Protein AF-A0A0H5RAF5-F1 (afdb_monomer_lite)

Radius of gyration: 30.7 Å; chains: 1; bounding box: 29×47×88 Å

pLDDT: mean 73.05, std 24.87, range [34.22, 97.19]

Foldseek 3Di:
DLVVLLVQLVVVCVVPVVCLQVSLLVSQCVVPVPDDSNVSSVQSVVQNVCCVVPVDGDDPPPDPPPPPPPPPPPPVPPPDDDDDDDDDDDDDDDDDDDDDDDDDDDD

Organism: NCBI:txid70186

Secondary structure (DSSP, 8-state):
-HHHHHHHHHHHHHH-GGGHHHHHHHHHHHH-TTS-HHHHHHHHHHHHHHHHHHSSPPP-----------S-S-----S-S--------------------------

Sequence (107 aa):
IRHIAVHRYLMLIKDDPLTKISSSLSIAKSFFPSENTDYRARAVREWSQFFIANHALPPMCQGRHVKIKSLVDDEDIQTSAKLGFDHKSPTQYVGAHLHFGYENRFI

Structure (mmCIF, N/CA/C/O backbone):
data_AF-A0A0H5RAF5-F1
#
_entry.id   AF-A0A0H5RAF5-F1
#
loop_
_atom_site.group_PDB
_atom_site.id
_atom_site.type_symbol
_atom_site.label_atom_id
_atom_site.label_alt_id
_atom_site.label_comp_id
_atom_site.label_asym_id
_atom_site.label_entity_id
_atom_site.label_seq_id
_atom_site.pdbx_PDB_ins_code
_atom_site.Cartn_x
_atom_site.Cartn_y
_atom_site.Cartn_z
_atom_site.occupancy
_atom_site.B_iso_or_equiv
_atom_site.auth_seq_id
_atom_site.auth_comp_id
_atom_site.auth_asym_id
_atom_site.auth_atom_id
_atom_site.pdbx_PDB_model_num
ATOM 1 N N . ILE A 1 1 ? 1.049 -12.761 -5.625 1.00 86.12 1 ILE A N 1
ATOM 2 C CA . ILE A 1 1 ? 1.814 -11.799 -4.785 1.00 86.12 1 ILE A CA 1
ATOM 3 C C . ILE A 1 1 ? 0.951 -10.617 -4.320 1.00 86.12 1 ILE A C 1
ATOM 5 O O . ILE A 1 1 ? 0.746 -10.501 -3.119 1.00 86.12 1 ILE A O 1
ATOM 9 N N . ARG A 1 2 ? 0.370 -9.793 -5.214 1.00 92.44 2 ARG A N 1
ATOM 10 C CA . ARG A 1 2 ? -0.399 -8.580 -4.830 1.00 92.44 2 ARG A CA 1
ATOM 11 C C . ARG A 1 2 ? -1.543 -8.817 -3.826 1.00 92.44 2 ARG A C 1
ATOM 13 O O . ARG A 1 2 ? -1.638 -8.081 -2.854 1.00 92.44 2 ARG A O 1
ATOM 20 N N . HIS A 1 3 ? -2.352 -9.867 -4.008 1.00 94.56 3 HIS A N 1
ATOM 21 C CA . HIS A 1 3 ? -3.443 -10.196 -3.071 1.00 94.56 3 HIS A CA 1
ATOM 22 C C . HIS A 1 3 ? -2.939 -10.477 -1.652 1.00 94.56 3 HIS A C 1
ATOM 24 O O . HIS A 1 3 ? -3.511 -9.985 -0.688 1.00 94.56 3 HIS A O 1
ATOM 30 N N . ILE A 1 4 ? -1.840 -11.225 -1.527 1.00 95.75 4 ILE A N 1
ATOM 31 C CA . ILE A 1 4 ? -1.251 -11.577 -0.229 1.00 95.75 4 ILE A CA 1
ATOM 32 C C . ILE A 1 4 ? -0.686 -10.324 0.449 1.00 95.75 4 ILE A C 1
ATOM 34 O O . ILE A 1 4 ? -0.890 -10.134 1.646 1.00 95.75 4 ILE A O 1
ATOM 38 N N . ALA A 1 5 ? -0.024 -9.450 -0.317 1.00 95.38 5 ALA A N 1
ATOM 39 C CA . ALA A 1 5 ? 0.502 -8.183 0.187 1.00 95.38 5 ALA A CA 1
ATOM 40 C C . ALA A 1 5 ? -0.618 -7.271 0.717 1.00 95.38 5 ALA A C 1
ATOM 42 O O . ALA A 1 5 ? -0.507 -6.760 1.828 1.00 95.38 5 ALA A O 1
ATOM 43 N N . VAL A 1 6 ? -1.715 -7.127 -0.036 1.00 96.00 6 VAL A N 1
ATOM 44 C CA . VAL A 1 6 ? -2.895 -6.357 0.392 1.00 96.00 6 VAL A CA 1
ATOM 45 C C . VAL A 1 6 ? -3.542 -6.983 1.623 1.00 96.00 6 VAL A C 1
ATOM 47 O O . VAL A 1 6 ? -3.769 -6.283 2.600 1.00 96.00 6 VAL A O 1
ATOM 50 N N . HIS A 1 7 ? -3.772 -8.297 1.633 1.00 96.25 7 HIS A N 1
ATOM 51 C CA . HIS A 1 7 ? -4.362 -8.978 2.786 1.00 96.25 7 HIS A CA 1
ATOM 52 C C . HIS A 1 7 ? -3.532 -8.771 4.061 1.00 96.25 7 HIS A C 1
ATOM 54 O O . HIS A 1 7 ? -4.069 -8.376 5.093 1.00 96.25 7 HIS A O 1
ATOM 60 N N . ARG A 1 8 ? -2.211 -8.987 3.997 1.00 95.31 8 ARG A N 1
ATOM 61 C CA . ARG A 1 8 ? -1.328 -8.772 5.153 1.00 95.31 8 ARG A CA 1
ATOM 62 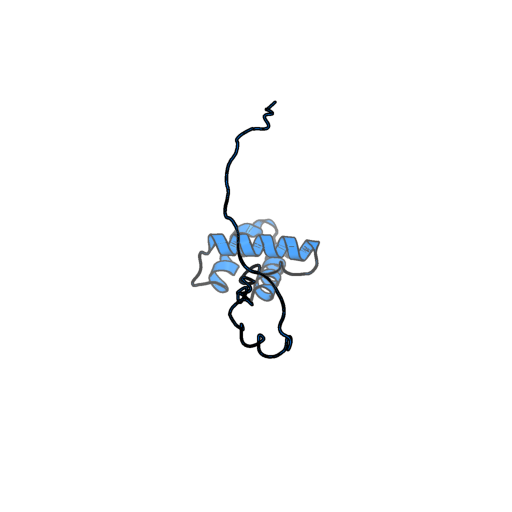C C . ARG A 1 8 ? -1.303 -7.315 5.596 1.00 95.31 8 ARG A C 1
ATOM 64 O O . ARG A 1 8 ? -1.348 -7.055 6.791 1.00 95.31 8 ARG A O 1
ATOM 71 N N . TYR A 1 9 ? -1.260 -6.379 4.653 1.00 96.62 9 TYR A N 1
ATOM 72 C CA . TYR A 1 9 ? -1.334 -4.959 4.973 1.00 96.62 9 TYR A CA 1
ATOM 73 C C . TYR A 1 9 ? -2.640 -4.606 5.696 1.00 96.62 9 TYR A C 1
ATOM 75 O O . TYR A 1 9 ? -2.595 -3.956 6.735 1.00 96.62 9 TYR A O 1
ATOM 83 N N . LEU A 1 10 ? -3.782 -5.079 5.184 1.00 95.69 10 LEU A N 1
ATOM 84 C CA . LEU A 1 10 ? -5.097 -4.850 5.781 1.00 95.69 10 LEU A CA 1
ATOM 85 C C . LEU A 1 10 ? -5.199 -5.422 7.198 1.00 95.69 10 LEU A C 1
ATOM 87 O O . LEU A 1 10 ? -5.787 -4.775 8.056 1.00 95.69 10 LEU A O 1
ATOM 91 N N . MET A 1 11 ? -4.601 -6.588 7.461 1.00 95.38 11 MET A N 1
ATOM 92 C CA . MET A 1 11 ? -4.529 -7.145 8.817 1.00 95.38 11 MET A CA 1
ATOM 93 C C . MET A 1 11 ? -3.737 -6.244 9.768 1.00 95.38 11 MET A C 1
ATOM 95 O O . MET A 1 11 ? -4.236 -5.917 10.835 1.00 95.38 11 MET A O 1
ATOM 99 N N . LEU A 1 12 ? -2.563 -5.760 9.354 1.00 94.50 12 LEU A N 1
ATOM 100 C CA . LEU A 1 12 ? -1.731 -4.897 10.201 1.00 94.50 12 LEU A CA 1
ATOM 101 C C . LEU A 1 12 ? -2.419 -3.572 10.559 1.00 94.50 12 LEU A C 1
ATOM 103 O O . LEU A 1 12 ? -2.359 -3.126 11.700 1.00 94.50 12 LEU A O 1
ATOM 107 N N . ILE A 1 13 ? -3.090 -2.938 9.593 1.00 95.31 13 ILE A N 1
ATOM 108 C CA . ILE A 1 13 ? -3.753 -1.646 9.837 1.00 95.31 13 ILE A CA 1
ATOM 109 C C . ILE A 1 13 ? -5.104 -1.779 10.541 1.00 95.31 13 ILE A C 1
ATOM 111 O O . ILE A 1 13 ? -5.647 -0.772 10.991 1.00 95.31 13 ILE A O 1
ATOM 115 N N . LYS A 1 14 ? -5.675 -2.989 10.578 1.00 93.25 14 LYS A N 1
ATOM 116 C CA . LYS A 1 14 ? -6.892 -3.280 11.338 1.00 93.25 14 LYS A CA 1
ATOM 117 C C . LYS A 1 14 ? -6.604 -3.233 12.836 1.00 93.25 14 LYS A C 1
ATOM 119 O O . LYS A 1 14 ? -7.442 -2.734 13.579 1.00 93.25 14 LYS A O 1
ATOM 124 N N . ASP A 1 15 ? -5.433 -3.719 13.241 1.00 89.44 15 ASP A N 1
ATOM 125 C CA . ASP A 1 15 ? -5.005 -3.728 14.639 1.00 89.44 15 ASP A CA 1
ATOM 126 C C . ASP A 1 15 ? -4.564 -2.328 15.095 1.00 89.44 15 ASP A C 1
ATOM 128 O O . ASP A 1 15 ? -4.974 -1.870 16.159 1.00 89.44 15 ASP A O 1
ATOM 132 N N . ASP A 1 16 ? -3.790 -1.616 14.265 1.00 91.88 16 ASP A N 1
ATOM 133 C CA . ASP A 1 16 ? -3.404 -0.223 14.523 1.00 91.88 16 ASP A CA 1
ATOM 134 C C . ASP A 1 16 ? -3.400 0.628 13.232 1.00 91.88 16 ASP A C 1
ATOM 136 O O . ASP A 1 16 ? -2.459 0.557 12.424 1.00 91.88 16 ASP A O 1
ATOM 140 N N . PRO A 1 17 ? -4.410 1.500 13.037 1.00 88.19 17 PRO A N 1
ATOM 141 C CA . PRO A 1 17 ? -4.506 2.378 11.873 1.00 88.19 17 PRO A CA 1
ATOM 142 C C . PRO A 1 17 ? -3.374 3.404 11.732 1.00 88.19 17 PRO A C 1
ATOM 144 O O . PRO A 1 17 ? -3.175 3.921 10.627 1.00 88.19 17 PRO A O 1
ATOM 147 N N . LEU A 1 18 ? -2.636 3.726 12.800 1.00 88.94 18 LEU A N 1
ATOM 148 C CA . LEU A 1 18 ? -1.515 4.672 12.750 1.00 88.94 18 LEU A CA 1
ATOM 149 C C . LEU A 1 18 ? -0.282 4.055 12.074 1.00 88.94 18 LEU A C 1
ATOM 151 O O . LEU A 1 18 ? 0.561 4.769 11.529 1.00 88.94 18 LEU A O 1
ATOM 155 N N . THR A 1 19 ? -0.217 2.725 11.992 1.00 92.06 19 THR A N 1
ATOM 156 C CA . THR A 1 19 ? 0.907 1.999 11.381 1.00 92.06 19 THR A CA 1
ATOM 157 C C . THR A 1 19 ? 0.848 1.930 9.857 1.00 92.06 19 THR A C 1
ATOM 159 O O . THR A 1 19 ? 1.705 1.309 9.235 1.00 92.06 19 THR A O 1
ATOM 162 N N . LYS A 1 20 ? -0.124 2.577 9.197 1.00 93.12 20 LYS A N 1
ATOM 163 C CA . LYS A 1 20 ? -0.302 2.513 7.731 1.00 93.12 20 LYS A CA 1
ATOM 164 C C . LYS A 1 20 ? 0.995 2.724 6.948 1.00 93.12 20 LYS A C 1
ATOM 166 O O . LYS A 1 20 ? 1.225 2.024 5.962 1.00 93.12 20 LYS A O 1
ATOM 171 N N . ILE A 1 21 ? 1.832 3.678 7.356 1.00 95.31 21 ILE A N 1
ATOM 172 C CA . ILE A 1 21 ? 3.083 3.989 6.653 1.00 95.31 21 ILE A CA 1
ATOM 173 C C . ILE A 1 21 ? 4.130 2.896 6.891 1.00 95.31 21 ILE A C 1
ATOM 175 O O . ILE A 1 21 ? 4.592 2.286 5.923 1.00 95.31 21 ILE A O 1
ATOM 179 N N . SER A 1 22 ? 4.456 2.597 8.149 1.00 96.31 22 SER A N 1
ATOM 180 C CA . SER A 1 22 ? 5.460 1.591 8.518 1.00 96.31 22 SER A CA 1
ATOM 181 C C . SER A 1 22 ? 5.082 0.187 8.034 1.00 96.31 22 SER A C 1
ATOM 183 O O . SER A 1 22 ? 5.916 -0.502 7.446 1.00 96.31 22 SER A O 1
ATOM 185 N N . SER A 1 23 ? 3.813 -0.199 8.167 1.00 96.06 23 SER A N 1
ATOM 186 C CA . SER A 1 23 ? 3.269 -1.468 7.674 1.00 96.06 23 SER A CA 1
ATOM 187 C C . SER A 1 23 ? 3.386 -1.578 6.154 1.00 96.06 23 SER A C 1
ATOM 189 O O . SER A 1 23 ? 3.847 -2.599 5.647 1.00 96.06 23 SER A O 1
ATOM 191 N N . SER A 1 24 ? 3.061 -0.517 5.401 1.00 96.06 24 SER A N 1
ATOM 192 C CA . SER A 1 24 ? 3.214 -0.533 3.936 1.00 96.06 24 SER A CA 1
ATOM 193 C C . SER A 1 24 ? 4.674 -0.675 3.490 1.00 96.06 24 SER A C 1
ATOM 195 O O . SER A 1 24 ? 4.953 -1.425 2.555 1.00 96.06 24 SER A O 1
ATOM 197 N N . LEU A 1 25 ? 5.611 -0.020 4.186 1.00 97.19 25 LEU A N 1
ATOM 198 C CA . LEU A 1 25 ? 7.049 -0.127 3.921 1.00 97.19 25 LEU A CA 1
ATOM 199 C C . LEU A 1 25 ? 7.587 -1.524 4.244 1.00 97.19 25 LEU A C 1
ATOM 201 O O . LEU A 1 25 ? 8.335 -2.092 3.452 1.00 97.19 25 LEU A O 1
ATOM 205 N N . SER A 1 26 ? 7.185 -2.096 5.380 1.00 96.75 26 SER A N 1
ATOM 206 C CA . SER A 1 26 ? 7.582 -3.447 5.788 1.00 96.75 26 SER A CA 1
ATOM 207 C C . SER A 1 26 ? 7.120 -4.501 4.774 1.00 96.75 26 SER A C 1
ATOM 209 O O . SER A 1 26 ? 7.917 -5.308 4.290 1.00 96.75 26 SER A O 1
ATOM 211 N N . ILE A 1 27 ? 5.850 -4.428 4.357 1.00 96.56 27 ILE A N 1
ATOM 212 C CA . ILE A 1 27 ? 5.297 -5.304 3.318 1.00 96.56 27 ILE A CA 1
ATOM 213 C C . ILE A 1 27 ? 6.029 -5.106 1.986 1.00 96.56 27 ILE A C 1
ATOM 215 O O . ILE A 1 27 ? 6.363 -6.091 1.330 1.00 96.56 27 ILE A O 1
ATOM 219 N N . ALA A 1 28 ? 6.326 -3.865 1.594 1.00 96.88 28 ALA A N 1
ATOM 220 C CA . ALA A 1 28 ? 7.047 -3.590 0.356 1.00 96.88 28 ALA A CA 1
ATOM 221 C C . ALA A 1 28 ? 8.444 -4.232 0.339 1.00 96.88 28 ALA A C 1
ATOM 223 O O . ALA A 1 28 ? 8.769 -4.932 -0.617 1.00 96.88 28 ALA A O 1
ATOM 224 N N . LYS A 1 29 ? 9.223 -4.083 1.418 1.00 96.75 29 LYS A N 1
ATOM 225 C CA . LYS A 1 29 ? 10.551 -4.709 1.548 1.00 96.75 29 LYS A CA 1
ATOM 226 C C . LYS A 1 29 ? 10.485 -6.234 1.509 1.00 96.75 29 LYS A C 1
ATOM 228 O O . LYS A 1 29 ? 11.336 -6.869 0.897 1.00 96.75 29 LYS A O 1
ATOM 233 N N . SER A 1 30 ? 9.478 -6.822 2.155 1.00 96.31 30 SER A N 1
ATOM 234 C CA . SER A 1 30 ? 9.343 -8.279 2.254 1.00 96.31 30 SER A CA 1
ATOM 235 C C . SER A 1 30 ? 8.875 -8.932 0.951 1.00 96.31 30 SER A C 1
ATOM 237 O O . SER A 1 30 ? 9.360 -10.006 0.606 1.00 96.31 30 SER A O 1
ATOM 239 N N . PHE A 1 31 ? 7.932 -8.316 0.234 1.00 94.81 31 PHE A N 1
ATOM 240 C CA . PHE A 1 31 ? 7.316 -8.914 -0.957 1.00 94.81 31 PHE A CA 1
ATOM 241 C C . PHE A 1 31 ? 7.952 -8.463 -2.275 1.00 94.81 31 PHE A C 1
ATOM 243 O O . PHE A 1 31 ? 7.785 -9.150 -3.282 1.00 94.81 31 PHE A O 1
ATOM 250 N N . PHE A 1 32 ? 8.660 -7.330 -2.282 1.00 94.75 32 PHE A N 1
ATOM 251 C CA . PHE A 1 32 ? 9.278 -6.743 -3.473 1.00 94.75 32 PHE A CA 1
ATOM 252 C C . PHE A 1 32 ? 10.730 -6.305 -3.190 1.00 94.75 32 PHE A C 1
ATOM 254 O O . PHE A 1 32 ? 11.054 -5.124 -3.322 1.00 94.75 32 PHE A O 1
ATOM 261 N N . PRO A 1 33 ? 11.623 -7.233 -2.792 1.00 93.75 33 PRO A N 1
ATOM 262 C CA . PRO A 1 33 ? 12.967 -6.895 -2.309 1.00 93.75 33 PRO A CA 1
ATOM 263 C C . PRO A 1 33 ? 13.875 -6.270 -3.377 1.00 93.75 33 PRO A C 1
ATOM 265 O O . PRO A 1 33 ? 14.786 -5.520 -3.046 1.00 93.75 33 PRO A O 1
ATOM 268 N N . SER A 1 34 ? 13.635 -6.569 -4.655 1.00 95.31 34 SER A N 1
ATOM 269 C CA . SER A 1 34 ? 14.411 -6.053 -5.790 1.00 95.31 34 SER A CA 1
ATOM 270 C C . SER A 1 34 ? 13.854 -4.752 -6.373 1.00 95.31 34 SER A C 1
ATOM 272 O O . SER A 1 34 ? 14.341 -4.279 -7.396 1.00 95.31 34 SER A O 1
ATOM 274 N N . GLU A 1 35 ? 12.795 -4.196 -5.785 1.00 93.38 35 GLU A N 1
ATOM 275 C CA . GLU A 1 35 ? 12.088 -3.040 -6.325 1.00 93.38 35 GLU A CA 1
ATOM 276 C C . GLU A 1 35 ? 12.192 -1.825 -5.405 1.00 93.38 35 GLU A C 1
ATOM 278 O O . GLU A 1 35 ? 12.502 -1.931 -4.217 1.00 93.38 35 GLU A O 1
ATOM 283 N N . ASN A 1 36 ? 11.887 -0.642 -5.945 1.00 95.88 36 ASN A N 1
ATOM 284 C CA . ASN A 1 36 ? 11.843 0.566 -5.135 1.00 95.88 36 ASN A CA 1
ATOM 285 C C . ASN A 1 36 ? 10.769 0.422 -4.039 1.00 95.88 36 ASN A C 1
ATOM 287 O O . ASN A 1 36 ? 9.569 0.324 -4.316 1.00 95.88 36 ASN A O 1
ATOM 291 N N . THR A 1 37 ? 11.227 0.402 -2.786 1.00 96.06 37 THR A N 1
ATOM 292 C CA . THR A 1 37 ? 10.384 0.150 -1.613 1.00 96.06 37 THR A CA 1
ATOM 293 C C . THR A 1 37 ? 9.311 1.219 -1.444 1.00 96.06 37 THR A C 1
ATOM 295 O O . THR A 1 37 ? 8.163 0.877 -1.173 1.00 96.06 37 THR A O 1
ATOM 298 N N . ASP A 1 38 ? 9.643 2.495 -1.634 1.00 95.62 38 ASP A N 1
ATOM 299 C CA . ASP A 1 38 ? 8.694 3.596 -1.438 1.00 95.62 38 ASP A CA 1
ATOM 300 C C . ASP A 1 38 ? 7.587 3.568 -2.491 1.00 95.62 38 ASP A C 1
ATOM 302 O O . ASP A 1 38 ? 6.402 3.720 -2.172 1.00 95.62 38 ASP A O 1
ATOM 306 N N . TYR A 1 39 ? 7.964 3.295 -3.743 1.00 95.44 39 TYR A N 1
ATOM 307 C CA . TYR A 1 39 ? 7.019 3.082 -4.834 1.00 95.44 39 TYR A CA 1
ATOM 308 C C . TYR A 1 39 ? 6.079 1.911 -4.528 1.00 95.44 39 TYR A C 1
ATOM 310 O O . TYR A 1 39 ? 4.858 2.050 -4.616 1.00 95.44 39 TYR A O 1
ATOM 318 N N . ARG A 1 40 ? 6.622 0.763 -4.104 1.00 95.88 40 ARG A N 1
ATOM 319 C CA . ARG A 1 40 ? 5.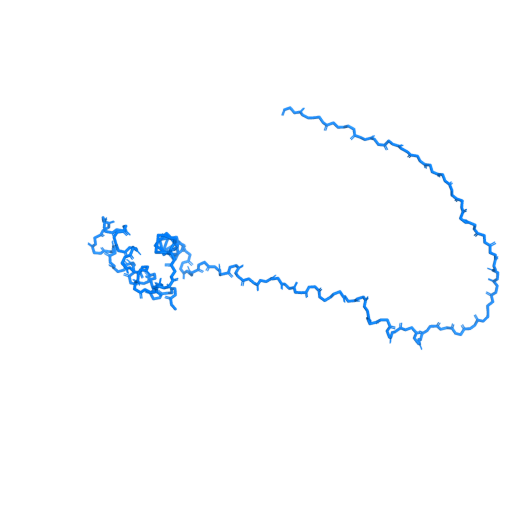809 -0.417 -3.783 1.00 95.88 40 ARG A CA 1
ATOM 320 C C . ARG A 1 40 ? 4.951 -0.234 -2.541 1.00 95.88 40 ARG A C 1
ATOM 322 O O . ARG A 1 40 ? 3.812 -0.691 -2.540 1.00 95.88 40 ARG A O 1
ATOM 329 N N . ALA A 1 41 ? 5.428 0.478 -1.528 1.00 96.88 41 ALA A N 1
ATOM 330 C CA . ALA A 1 41 ? 4.638 0.813 -0.350 1.00 96.88 41 ALA A CA 1
ATOM 331 C C . ALA A 1 41 ? 3.437 1.687 -0.728 1.00 96.88 41 ALA A C 1
ATOM 333 O O . ALA A 1 41 ? 2.318 1.423 -0.287 1.00 96.88 41 ALA A O 1
ATOM 334 N N . ARG A 1 42 ? 3.639 2.686 -1.599 1.00 96.44 42 ARG A N 1
ATOM 335 C CA . ARG A 1 42 ? 2.543 3.489 -2.154 1.00 96.44 42 ARG A CA 1
ATOM 336 C C . ARG A 1 42 ? 1.557 2.620 -2.936 1.00 96.44 42 ARG A C 1
ATOM 338 O O . ARG A 1 42 ? 0.367 2.671 -2.637 1.00 96.44 42 ARG A O 1
ATOM 345 N N . ALA A 1 43 ? 2.052 1.769 -3.833 1.00 95.44 43 ALA A N 1
ATOM 346 C CA . ALA A 1 43 ? 1.216 0.863 -4.614 1.00 95.44 43 ALA A CA 1
ATOM 347 C C . ALA A 1 43 ? 0.389 -0.082 -3.724 1.00 95.44 43 ALA A C 1
ATOM 349 O O . ALA A 1 43 ? -0.793 -0.278 -3.975 1.00 95.44 43 ALA A O 1
ATOM 350 N N . VAL A 1 44 ? 0.960 -0.625 -2.642 1.00 96.31 44 VAL A N 1
ATOM 351 C CA . VAL A 1 44 ? 0.223 -1.4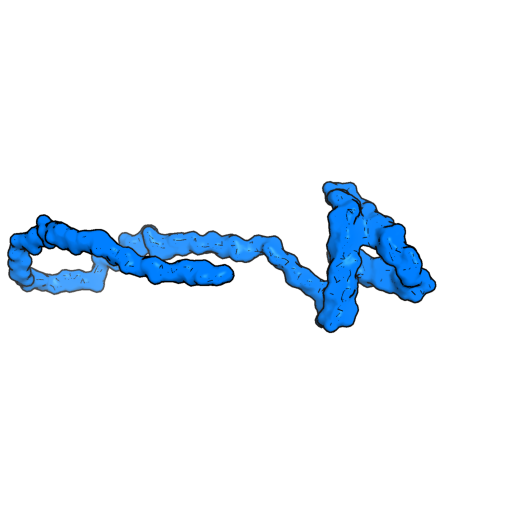62 -1.678 1.00 96.31 44 VAL A CA 1
ATOM 352 C C . VAL A 1 44 ? -0.930 -0.689 -1.038 1.00 96.31 44 VAL A C 1
ATOM 354 O O . VAL A 1 44 ? -2.027 -1.236 -0.920 1.00 96.31 44 VAL A O 1
ATOM 357 N N . ARG A 1 45 ? -0.723 0.579 -0.659 1.00 96.38 45 ARG A N 1
ATOM 358 C CA . ARG A 1 45 ? -1.792 1.424 -0.100 1.00 96.38 45 ARG A CA 1
ATOM 359 C C . ARG A 1 45 ? -2.899 1.680 -1.122 1.00 96.38 45 ARG A C 1
ATOM 361 O O . ARG A 1 45 ? -4.065 1.487 -0.797 1.00 96.38 45 ARG A O 1
ATOM 368 N N . GLU A 1 46 ? -2.535 2.029 -2.353 1.00 95.50 46 GLU A N 1
ATOM 369 C CA . GLU A 1 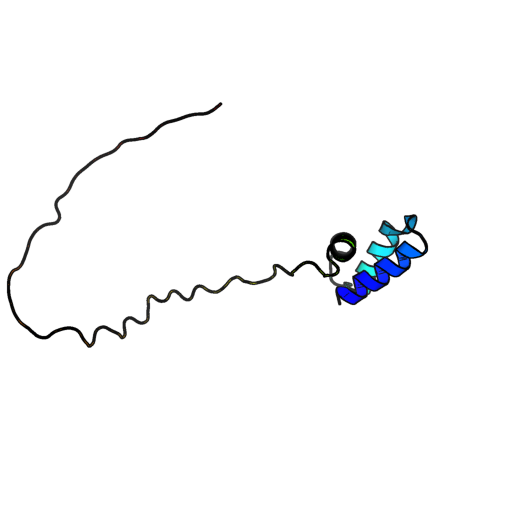46 ? -3.481 2.243 -3.458 1.00 95.50 46 GLU A CA 1
ATOM 370 C C . GLU A 1 46 ? -4.284 0.975 -3.773 1.00 95.50 46 GLU A C 1
ATOM 372 O O . GLU A 1 46 ? -5.509 1.013 -3.864 1.00 95.50 46 GLU A O 1
ATOM 377 N N . TRP A 1 47 ? -3.615 -0.176 -3.869 1.00 96.06 47 TRP A N 1
ATOM 378 C CA . TRP A 1 47 ? -4.272 -1.464 -4.090 1.00 96.06 47 TRP A CA 1
ATOM 379 C C . TRP A 1 47 ? -5.232 -1.813 -2.960 1.00 96.06 47 TRP A C 1
ATOM 381 O O . TRP A 1 47 ? -6.308 -2.338 -3.222 1.00 96.06 47 TRP A O 1
ATOM 391 N N . SER A 1 48 ? -4.855 -1.518 -1.718 1.00 95.62 48 SER A N 1
ATOM 392 C CA . SER A 1 48 ? -5.686 -1.795 -0.547 1.00 95.62 48 SER A CA 1
ATOM 393 C C . SER A 1 48 ? -6.918 -0.898 -0.511 1.00 95.62 48 SER A C 1
ATOM 395 O O . SER A 1 48 ? -8.016 -1.386 -0.267 1.00 95.62 48 SER A O 1
ATOM 397 N N . GLN A 1 49 ? -6.764 0.390 -0.825 1.00 95.62 49 GLN A N 1
ATOM 398 C CA . GLN A 1 49 ? -7.887 1.317 -0.952 1.00 95.62 49 GLN A CA 1
ATOM 399 C C . GLN A 1 49 ? -8.839 0.889 -2.076 1.00 95.62 49 GLN A C 1
ATOM 401 O O . GLN A 1 49 ? -10.052 0.845 -1.876 1.00 95.62 49 GLN A O 1
ATOM 406 N N . PHE A 1 50 ? -8.295 0.511 -3.234 1.00 96.19 50 PHE A N 1
ATOM 407 C CA . PHE A 1 50 ? -9.087 0.007 -4.352 1.00 96.19 50 PHE A CA 1
ATOM 408 C C . PHE A 1 50 ? -9.814 -1.297 -3.991 1.00 96.19 50 PHE A C 1
ATOM 410 O O . PHE A 1 50 ? -10.984 -1.455 -4.335 1.00 96.19 50 PHE A O 1
ATOM 417 N N . PHE A 1 51 ? -9.154 -2.198 -3.258 1.00 96.19 51 PHE A N 1
ATOM 418 C CA . PHE A 1 51 ? -9.737 -3.456 -2.792 1.00 96.19 51 PHE A CA 1
ATOM 419 C C . PHE A 1 51 ? -10.877 -3.243 -1.799 1.00 96.19 51 PHE A C 1
ATOM 421 O O . PHE A 1 51 ? -11.895 -3.917 -1.904 1.00 96.19 51 PHE A O 1
ATOM 428 N N . ILE A 1 52 ? -10.747 -2.289 -0.874 1.00 94.75 52 ILE A N 1
ATOM 429 C CA . ILE A 1 52 ? -11.831 -1.932 0.053 1.00 94.75 52 ILE A CA 1
ATOM 430 C C . ILE A 1 52 ? -13.048 -1.399 -0.716 1.00 94.75 52 ILE A C 1
ATOM 432 O O . ILE A 1 52 ? -14.172 -1.742 -0.374 1.00 94.75 52 ILE A O 1
ATOM 436 N N . ALA A 1 53 ? -12.832 -0.587 -1.753 1.00 96.44 53 ALA A N 1
ATOM 437 C CA . ALA A 1 53 ? -13.921 0.031 -2.507 1.00 96.44 53 ALA A CA 1
ATOM 438 C C . ALA A 1 53 ? -14.599 -0.914 -3.519 1.00 96.44 53 ALA A C 1
ATOM 440 O O . ALA A 1 53 ? -15.800 -0.810 -3.735 1.00 96.44 53 ALA A O 1
ATOM 441 N N . ASN A 1 54 ? -13.841 -1.814 -4.154 1.00 95.69 54 ASN A N 1
ATOM 442 C CA . ASN A 1 54 ? -14.312 -2.596 -5.307 1.00 95.69 54 ASN A CA 1
ATOM 443 C C . ASN A 1 54 ? -14.301 -4.113 -5.070 1.00 95.69 54 ASN A C 1
ATOM 445 O O . ASN A 1 54 ? -14.649 -4.870 -5.972 1.00 95.69 54 ASN A O 1
ATOM 449 N N . HIS A 1 55 ? -13.830 -4.576 -3.906 1.00 93.50 55 HIS A N 1
ATOM 450 C CA . HIS A 1 55 ? -13.613 -5.995 -3.585 1.00 93.50 55 HIS A CA 1
ATOM 451 C C . HIS A 1 55 ? -12.733 -6.756 -4.599 1.00 93.50 55 HIS A C 1
ATOM 453 O O . HIS A 1 55 ? -12.746 -7.984 -4.671 1.00 93.50 55 HIS A O 1
ATOM 459 N N . ALA A 1 56 ? -11.924 -6.026 -5.367 1.00 93.19 56 ALA A N 1
ATOM 460 C CA . ALA A 1 56 ? -11.037 -6.541 -6.403 1.00 93.19 56 ALA A CA 1
ATOM 461 C C . ALA A 1 56 ? -9.697 -5.796 -6.369 1.00 93.19 56 ALA A C 1
ATOM 463 O O . ALA A 1 56 ? -9.600 -4.719 -5.793 1.00 93.19 56 ALA A O 1
ATOM 464 N N . LEU A 1 57 ? -8.641 -6.350 -6.971 1.00 91.38 57 LEU A N 1
ATOM 465 C CA . LEU A 1 57 ? -7.394 -5.602 -7.177 1.00 91.38 57 LEU A CA 1
ATOM 466 C C . LEU A 1 57 ? -7.462 -4.777 -8.462 1.00 91.38 57 LEU A C 1
ATOM 468 O O . LEU A 1 57 ? -8.092 -5.220 -9.423 1.00 91.38 57 LEU A O 1
ATOM 472 N N . PRO A 1 58 ? -6.753 -3.636 -8.532 1.00 89.25 58 PRO A N 1
ATOM 473 C CA . PRO A 1 58 ? -6.731 -2.850 -9.750 1.00 89.25 58 PRO A CA 1
ATOM 474 C C . PRO A 1 58 ? -6.103 -3.659 -10.897 1.00 89.25 58 PRO A C 1
ATOM 476 O O . PRO A 1 58 ? -5.114 -4.394 -10.681 1.00 89.25 58 PRO A O 1
ATOM 479 N N . PRO A 1 59 ? -6.665 -3.548 -12.114 1.00 86.75 59 PRO A N 1
ATOM 480 C CA . PRO A 1 59 ? -6.143 -4.236 -13.283 1.00 86.75 59 PRO A CA 1
ATOM 481 C C . PRO A 1 59 ? -4.690 -3.816 -13.524 1.00 86.75 59 PRO A C 1
ATOM 483 O O . PRO A 1 59 ? -4.325 -2.651 -13.373 1.00 86.75 59 PRO A O 1
ATOM 486 N N . MET A 1 60 ? -3.829 -4.777 -13.868 1.00 81.81 60 MET A N 1
ATOM 487 C CA . MET A 1 60 ? -2.482 -4.437 -14.324 1.00 81.81 60 MET A CA 1
ATOM 488 C C . MET A 1 60 ? -2.593 -3.938 -15.757 1.00 81.81 60 MET A C 1
ATOM 490 O O . MET A 1 60 ? -2.852 -4.724 -16.660 1.00 81.81 60 MET A O 1
ATOM 494 N N . CYS A 1 61 ? -2.349 -2.649 -15.977 1.00 66.19 61 CYS A N 1
ATOM 495 C CA . CYS A 1 61 ? -2.258 -2.074 -17.321 1.00 66.19 61 CYS A CA 1
ATOM 496 C C . CYS A 1 61 ? -0.923 -2.406 -18.020 1.00 66.19 61 CYS A C 1
ATOM 498 O O . CYS A 1 61 ? -0.509 -1.701 -18.938 1.00 66.19 61 CYS A O 1
ATOM 500 N N . GLN A 1 62 ? -0.217 -3.456 -17.590 1.00 60.56 62 GLN A N 1
ATOM 501 C CA . GLN A 1 62 ? 1.003 -3.896 -18.256 1.00 60.56 62 GLN A CA 1
ATOM 502 C C . GLN A 1 62 ? 0.639 -4.740 -19.481 1.00 60.56 62 GLN A C 1
ATOM 504 O O . GLN A 1 62 ? 0.184 -5.871 -19.354 1.00 60.56 62 GLN A O 1
ATOM 509 N N . GLY A 1 63 ? 0.863 -4.170 -20.668 1.00 55.22 63 GLY A N 1
ATOM 510 C CA . GLY A 1 63 ? 0.993 -4.925 -21.911 1.00 55.22 63 GLY A CA 1
ATOM 511 C C . GLY A 1 63 ? -0.311 -5.396 -22.553 1.00 55.22 63 GLY A C 1
ATOM 512 O O . GLY A 1 63 ? -0.488 -6.586 -22.782 1.00 55.22 63 GLY A O 1
ATOM 513 N N . ARG A 1 64 ? -1.166 -4.464 -22.988 1.00 53.69 64 ARG A N 1
ATOM 514 C CA . ARG A 1 64 ? -1.959 -4.691 -24.208 1.00 53.69 64 ARG A CA 1
ATOM 515 C C . ARG A 1 64 ? -1.499 -3.762 -25.324 1.00 53.69 64 ARG A C 1
ATOM 517 O O . ARG A 1 64 ? -2.302 -3.133 -25.998 1.00 53.69 64 ARG A O 1
ATOM 524 N N . HIS A 1 65 ? -0.186 -3.694 -25.532 1.00 56.06 65 HIS A N 1
ATOM 525 C CA . HIS A 1 65 ? 0.322 -3.300 -26.839 1.00 56.06 65 HIS A CA 1
ATOM 526 C C . HIS A 1 65 ? 0.036 -4.487 -27.763 1.00 56.06 65 HIS A C 1
ATOM 528 O O . HIS A 1 65 ? 0.860 -5.383 -27.938 1.00 56.06 65 HIS A O 1
ATOM 534 N N . VAL A 1 66 ? -1.202 -4.569 -28.259 1.00 58.97 66 VAL A N 1
ATOM 535 C CA . VAL A 1 66 ? -1.507 -5.439 -29.390 1.00 58.97 66 VAL A CA 1
ATOM 536 C C . VAL A 1 66 ? -0.545 -4.973 -30.473 1.00 58.97 66 VAL A C 1
ATOM 538 O O . VAL A 1 66 ? -0.617 -3.819 -30.892 1.00 58.97 66 VAL A O 1
ATOM 541 N N . LYS A 1 67 ? 0.397 -5.826 -30.893 1.00 59.06 67 LYS A N 1
ATOM 542 C CA . LYS A 1 67 ? 1.006 -5.646 -32.209 1.00 59.06 67 LYS A CA 1
ATOM 543 C C . LYS A 1 67 ? -0.180 -5.628 -33.157 1.00 59.06 67 LYS A C 1
ATOM 545 O O . LYS A 1 67 ? -0.764 -6.681 -33.409 1.00 59.06 67 LYS A O 1
ATOM 550 N N . ILE A 1 68 ? -0.572 -4.446 -33.619 1.00 55.94 68 ILE A N 1
ATOM 551 C CA . ILE A 1 68 ? -1.351 -4.325 -34.836 1.00 55.94 68 ILE A CA 1
ATOM 552 C C . ILE A 1 68 ? -0.413 -4.945 -35.868 1.00 55.94 68 ILE A C 1
ATOM 554 O O . ILE A 1 68 ? 0.542 -4.310 -36.308 1.00 55.94 68 ILE A O 1
ATOM 558 N N . LYS A 1 69 ? -0.558 -6.249 -36.125 1.00 57.12 69 LYS A N 1
ATOM 559 C CA . LYS A 1 69 ? 0.004 -6.830 -37.333 1.00 57.12 69 LYS A CA 1
ATOM 560 C C . LYS A 1 69 ? -0.692 -6.038 -38.427 1.00 57.12 69 LYS A C 1
ATOM 562 O O . LYS A 1 69 ? -1.911 -6.138 -38.545 1.00 57.12 69 LYS A O 1
ATOM 567 N N . SER A 1 70 ? 0.051 -5.156 -39.091 1.00 54.47 70 SER A N 1
ATOM 568 C CA . SER A 1 70 ? -0.418 -4.527 -40.316 1.00 54.47 70 SER A CA 1
ATOM 569 C C . SER A 1 70 ? -0.907 -5.664 -41.203 1.00 54.47 70 SER A C 1
ATOM 571 O O . SER A 1 70 ? -0.133 -6.547 -41.556 1.00 54.47 70 SER A O 1
ATOM 573 N N . LEU A 1 71 ? -2.211 -5.706 -41.450 1.00 55.56 71 LEU A N 1
ATOM 574 C CA . LEU A 1 71 ? -2.895 -6.728 -42.244 1.00 55.56 71 LEU A CA 1
ATOM 575 C C . LEU A 1 71 ? -2.770 -6.375 -43.740 1.00 55.56 71 LEU A C 1
ATOM 577 O O . LEU A 1 71 ? -3.715 -6.532 -44.502 1.00 55.56 71 LEU A O 1
ATOM 581 N N . VAL A 1 72 ? -1.630 -5.789 -44.122 1.00 54.75 72 VAL A N 1
ATOM 582 C CA . VAL A 1 72 ? -1.371 -5.152 -45.423 1.00 54.75 72 VAL A CA 1
ATOM 583 C C . VAL A 1 72 ? -0.031 -5.641 -45.978 1.00 54.75 72 VAL A C 1
ATOM 585 O O . VAL A 1 72 ? 0.787 -4.849 -46.412 1.00 54.75 72 VAL A O 1
ATOM 588 N N . ASP A 1 73 ? 0.226 -6.943 -45.885 1.00 53.38 73 ASP A N 1
ATOM 589 C CA . ASP A 1 73 ? 1.285 -7.602 -46.670 1.00 53.38 73 ASP A CA 1
ATOM 590 C C . ASP A 1 73 ? 0.895 -9.029 -47.103 1.00 53.38 73 ASP A C 1
ATOM 592 O O . ASP A 1 73 ? 1.694 -9.727 -47.715 1.00 53.38 73 ASP A O 1
ATOM 596 N N . ASP A 1 74 ? -0.353 -9.453 -46.867 1.00 45.88 74 ASP A N 1
ATOM 597 C CA . ASP A 1 74 ? -0.909 -10.662 -47.489 1.00 45.88 74 ASP A CA 1
ATOM 598 C C . ASP A 1 74 ? -1.619 -10.276 -48.805 1.00 45.88 74 ASP A C 1
ATOM 600 O O . ASP A 1 74 ? -2.776 -10.634 -49.038 1.00 45.88 74 ASP A O 1
ATOM 604 N N . GLU A 1 75 ? -0.945 -9.525 -49.688 1.00 50.31 75 GLU A N 1
ATOM 605 C CA . GLU A 1 75 ? -1.341 -9.401 -51.105 1.00 50.31 75 GLU A CA 1
ATOM 606 C C . GLU A 1 75 ? -1.048 -10.714 -51.862 1.00 50.31 75 GLU A C 1
ATOM 608 O O . GLU A 1 75 ? -0.403 -10.741 -52.902 1.00 50.31 75 GLU A O 1
ATOM 613 N N . ASP A 1 76 ? -1.575 -11.820 -51.336 1.00 53.81 76 ASP A N 1
ATOM 614 C CA . ASP A 1 76 ? -1.688 -13.122 -52.001 1.00 53.81 76 ASP A CA 1
ATOM 615 C C . ASP A 1 76 ? -3.172 -13.434 -52.301 1.00 53.81 76 ASP A C 1
ATOM 617 O O . ASP A 1 76 ? -3.621 -14.579 -52.356 1.00 53.81 76 ASP A O 1
ATOM 621 N N . ILE A 1 77 ? -3.971 -12.377 -52.507 1.00 53.22 77 ILE A N 1
ATOM 622 C CA . ILE A 1 77 ? -5.352 -12.445 -53.005 1.00 53.22 77 ILE A CA 1
ATOM 623 C C . ILE A 1 77 ? -5.539 -11.428 -54.143 1.00 53.22 77 ILE A C 1
ATOM 625 O O . ILE A 1 77 ? -6.367 -10.527 -54.074 1.00 53.22 77 ILE A O 1
ATOM 629 N N . GLN A 1 78 ? -4.783 -11.575 -55.233 1.00 48.84 78 GLN A N 1
ATOM 630 C CA . GLN A 1 78 ? -5.131 -10.962 -56.528 1.00 48.84 78 GLN A CA 1
ATOM 631 C C . GLN A 1 78 ? -5.213 -11.995 -57.666 1.00 48.84 78 GLN A C 1
ATOM 633 O O . GLN A 1 78 ? -5.002 -11.677 -58.831 1.00 48.84 78 GLN A O 1
ATOM 638 N N . THR A 1 79 ? -5.587 -13.242 -57.361 1.00 46.34 79 THR A N 1
ATOM 639 C CA . THR A 1 79 ? -5.706 -14.310 -58.380 1.00 46.34 79 THR A CA 1
ATOM 640 C C . THR A 1 79 ? -7.157 -14.661 -58.729 1.00 46.34 79 THR A C 1
ATOM 642 O O . THR A 1 79 ? -7.434 -15.720 -59.282 1.00 46.34 79 THR A O 1
ATOM 645 N N . SER A 1 80 ? -8.132 -13.797 -58.431 1.00 47.12 80 SER A N 1
ATOM 646 C CA . SER A 1 80 ? -9.523 -14.061 -58.837 1.00 47.12 80 SER A CA 1
ATOM 647 C C . SER A 1 80 ? -10.377 -12.808 -59.038 1.00 47.12 80 SER A C 1
ATOM 649 O O . SER A 1 80 ? -11.401 -12.617 -58.392 1.00 47.12 80 SER A O 1
ATOM 651 N N . ALA A 1 81 ? -10.017 -11.969 -60.010 1.00 41.56 81 ALA A N 1
ATOM 652 C CA . ALA A 1 81 ? -10.993 -11.059 -60.607 1.00 41.56 81 ALA A CA 1
ATOM 653 C C . ALA A 1 81 ? -10.693 -10.769 -62.087 1.00 41.56 81 ALA A C 1
ATOM 655 O O . ALA A 1 81 ? -9.927 -9.872 -62.406 1.00 41.56 81 ALA A O 1
ATOM 656 N N . LYS A 1 82 ? -11.423 -11.489 -62.955 1.00 40.75 82 LYS A N 1
ATOM 657 C CA . LYS A 1 82 ? -11.950 -11.036 -64.262 1.00 40.75 82 LYS A CA 1
ATOM 658 C C . LYS A 1 82 ? -10.902 -10.847 -65.376 1.00 40.75 82 LYS A C 1
ATOM 660 O O . LYS A 1 82 ? -10.212 -9.845 -65.441 1.00 40.75 82 LYS A O 1
ATOM 665 N N . LEU A 1 83 ? -10.684 -11.827 -66.261 1.00 39.22 83 LEU A N 1
ATOM 666 C CA . LEU A 1 83 ? -11.519 -12.094 -67.452 1.00 39.22 83 LEU A CA 1
ATOM 667 C C . LEU A 1 83 ? -12.088 -10.816 -68.093 1.00 39.22 83 LEU A C 1
ATOM 669 O O . LEU A 1 83 ? -13.004 -10.213 -67.542 1.00 39.22 83 LEU A O 1
ATOM 673 N N . GLY A 1 84 ? -11.626 -10.512 -69.309 1.00 37.16 84 GLY A N 1
ATOM 674 C CA . GLY A 1 84 ? -12.385 -9.728 -70.285 1.00 37.16 84 GLY A CA 1
ATOM 675 C C . GLY A 1 84 ? -11.739 -8.410 -70.695 1.00 37.16 84 GLY A C 1
ATOM 676 O O . GLY A 1 84 ? -11.818 -7.420 -69.980 1.00 37.16 84 GLY A O 1
ATOM 677 N N . PHE A 1 85 ? -11.155 -8.416 -71.892 1.00 40.47 85 PHE A N 1
ATOM 678 C CA . PHE A 1 85 ? -10.973 -7.248 -72.751 1.00 40.47 85 PHE A CA 1
ATOM 679 C C . PHE A 1 85 ? -12.216 -6.340 -72.711 1.00 40.47 85 PHE A C 1
ATOM 681 O O . PHE A 1 85 ? -13.308 -6.839 -72.960 1.00 40.47 85 PHE A O 1
ATOM 688 N N . ASP A 1 86 ? -12.070 -5.043 -72.432 1.00 38.44 86 ASP A N 1
ATOM 689 C CA . ASP A 1 86 ? -12.212 -4.004 -73.461 1.00 38.44 86 ASP A CA 1
ATOM 690 C C . ASP A 1 86 ? -11.988 -2.582 -72.907 1.00 38.44 86 ASP A C 1
ATOM 692 O O . ASP A 1 86 ? -12.432 -2.226 -71.820 1.00 38.44 86 ASP A O 1
ATOM 696 N N . HIS A 1 87 ? -11.388 -1.761 -73.770 1.00 34.38 87 HIS A N 1
ATOM 697 C CA . HIS A 1 87 ? -11.515 -0.302 -73.877 1.00 34.38 87 HIS A CA 1
ATOM 698 C C . HIS A 1 87 ? -10.778 0.680 -72.935 1.00 34.38 87 HIS A C 1
ATOM 700 O O . HIS A 1 87 ? -11.171 0.952 -71.807 1.00 34.38 87 HIS A O 1
ATOM 706 N N . LYS A 1 88 ? -9.849 1.396 -73.595 1.00 35.38 88 LYS A N 1
ATOM 707 C CA . LYS A 1 88 ? -9.477 2.824 -73.473 1.00 35.38 88 LYS A CA 1
ATOM 708 C C . LYS A 1 88 ? -8.567 3.293 -72.327 1.00 35.38 88 LYS A C 1
ATOM 710 O O . LYS A 1 88 ? -8.961 3.525 -71.193 1.00 35.38 88 LYS A O 1
ATOM 715 N N . SER A 1 89 ? -7.338 3.568 -72.756 1.00 35.81 89 SER A N 1
ATOM 716 C CA . SER A 1 89 ? -6.330 4.487 -72.218 1.00 35.81 89 SER A CA 1
ATOM 717 C C . SER A 1 89 ? -6.743 5.974 -72.388 1.00 35.81 89 SER A C 1
ATOM 719 O O . SER A 1 89 ? -7.835 6.253 -72.884 1.00 35.81 89 SER A O 1
ATOM 721 N N . PRO A 1 90 ? -5.841 6.955 -72.195 1.00 52.78 90 PRO A N 1
ATOM 722 C CA . PRO A 1 90 ? -5.113 7.354 -70.979 1.00 52.78 90 PRO A CA 1
ATOM 723 C C . PRO A 1 90 ? -5.251 8.877 -70.764 1.00 52.78 90 PRO A C 1
ATOM 725 O O . PRO A 1 90 ? -5.270 9.599 -71.746 1.00 52.78 90 PRO A O 1
ATOM 728 N N . THR A 1 91 ? -5.309 9.420 -69.548 1.00 36.06 91 THR A N 1
ATOM 729 C CA . THR A 1 91 ? -5.151 10.877 -69.243 1.00 36.06 91 THR A CA 1
ATOM 730 C C . THR A 1 91 ? -5.661 11.095 -67.814 1.00 36.06 91 THR A C 1
ATOM 732 O O . THR A 1 91 ? -6.590 10.424 -67.396 1.00 36.06 91 THR A O 1
ATOM 735 N N . GLN A 1 92 ? -5.169 11.977 -66.957 1.00 35.34 92 GLN A N 1
ATOM 736 C CA . GLN A 1 92 ? -4.085 12.948 -66.962 1.00 35.34 92 GLN A CA 1
ATOM 737 C C . GLN A 1 92 ? -3.977 13.365 -65.483 1.00 35.34 92 GLN A C 1
ATOM 739 O O . GLN A 1 92 ? -4.988 13.717 -64.878 1.00 35.34 92 GLN A O 1
ATOM 744 N N . TYR A 1 93 ? -2.782 13.343 -64.892 1.00 43.78 93 TYR A N 1
ATOM 745 C CA . TYR A 1 93 ? -2.545 14.086 -63.655 1.00 43.78 93 TYR A CA 1
ATOM 746 C C . TYR A 1 93 ? -2.489 15.576 -64.014 1.00 43.78 93 TYR A C 1
ATOM 748 O O . TYR A 1 93 ? -1.529 16.046 -64.618 1.00 43.78 93 TYR A O 1
ATOM 756 N N . VAL A 1 94 ? -3.543 16.301 -63.656 1.00 38.16 94 VAL A N 1
ATOM 757 C CA . VAL A 1 94 ? -3.634 17.766 -63.574 1.00 38.16 94 VAL A CA 1
ATOM 758 C C . VAL A 1 94 ? -4.548 17.987 -62.367 1.00 38.16 94 VAL A C 1
ATOM 760 O O . VAL A 1 94 ? -5.631 17.422 -62.330 1.00 38.16 94 VAL A O 1
ATOM 763 N N . GLY A 1 95 ? -4.195 18.664 -61.283 1.00 34.22 95 GLY A N 1
ATOM 764 C CA . GLY A 1 95 ? -3.247 19.750 -61.102 1.00 34.22 95 GLY A CA 1
ATOM 765 C C . GLY A 1 95 ? -4.012 20.908 -60.450 1.00 34.22 95 GLY A C 1
ATOM 766 O O . GLY A 1 95 ? -5.093 21.242 -60.920 1.00 34.22 95 GLY A O 1
ATOM 767 N N . ALA A 1 96 ? -3.410 21.521 -59.421 1.00 37.09 96 ALA A N 1
ATOM 768 C CA . ALA A 1 96 ? -3.812 22.772 -58.750 1.00 37.09 96 ALA A CA 1
ATOM 769 C C . ALA A 1 96 ? -5.008 22.659 -57.772 1.00 37.09 96 ALA A C 1
ATOM 771 O O . ALA A 1 96 ? -6.058 22.136 -58.109 1.00 37.09 96 ALA A O 1
ATOM 772 N N . HIS A 1 97 ? -4.875 23.040 -56.494 1.00 36.09 97 HIS A N 1
ATOM 773 C CA . HIS A 1 97 ? -4.946 24.405 -55.905 1.00 36.09 97 HIS A CA 1
ATOM 774 C C . HIS A 1 97 ? -6.054 24.310 -54.818 1.00 36.09 97 HIS A C 1
ATOM 776 O O . HIS A 1 97 ? -7.013 23.586 -55.031 1.00 36.09 97 HIS A O 1
ATOM 782 N N . LEU A 1 98 ? -6.085 24.955 -53.654 1.00 35.91 98 LEU A N 1
ATOM 783 C CA . LEU A 1 98 ? -5.279 25.968 -52.990 1.00 35.91 98 LEU A CA 1
ATOM 784 C C . LEU A 1 98 ? -5.722 25.999 -51.497 1.00 35.91 98 LEU A C 1
ATOM 786 O O . LEU A 1 98 ? -6.768 25.471 -51.141 1.00 35.91 98 LEU A O 1
ATOM 790 N N . HIS A 1 99 ? -4.895 26.646 -50.680 1.00 39.47 99 HIS A N 1
ATOM 791 C CA . HIS A 1 99 ? -5.040 27.178 -49.316 1.00 39.47 99 HIS A CA 1
ATOM 792 C C . HIS A 1 99 ? -6.426 27.564 -48.732 1.00 39.47 99 HIS A C 1
ATOM 794 O O . HIS A 1 99 ? -7.379 27.822 -49.456 1.00 39.47 99 HIS A O 1
ATOM 800 N N . PHE A 1 100 ? -6.375 27.816 -47.406 1.00 36.00 100 PHE A N 1
ATOM 801 C CA . PHE A 1 100 ? -7.351 28.385 -46.443 1.00 36.00 100 PHE A CA 1
ATOM 802 C C . PHE A 1 100 ? -8.157 27.326 -45.668 1.00 36.00 100 PHE A C 1
ATOM 804 O O . PHE A 1 100 ? -8.734 26.428 -46.255 1.00 36.00 100 PHE A O 1
ATOM 811 N N . GLY A 1 101 ? -8.221 27.301 -44.335 1.00 35.00 101 GLY A N 1
ATOM 812 C CA . GLY A 1 101 ? -8.035 28.349 -43.333 1.00 35.00 101 GLY A CA 1
ATOM 813 C C . GLY A 1 101 ? -9.330 28.452 -42.522 1.00 35.00 101 GLY A C 1
ATOM 814 O O . GLY A 1 101 ? -10.309 28.974 -43.036 1.00 35.00 101 GLY A O 1
ATOM 815 N N . TYR A 1 102 ? -9.342 27.962 -41.278 1.00 41.12 102 TYR A N 1
ATOM 816 C CA . TYR A 1 102 ? -10.387 28.278 -40.298 1.00 41.12 102 TYR A CA 1
ATOM 817 C C . TYR A 1 102 ? -9.733 28.607 -38.950 1.00 41.12 102 TYR A C 1
ATOM 819 O O . TYR A 1 102 ? -9.200 27.738 -38.262 1.00 41.12 102 TYR A O 1
ATOM 827 N N . GLU A 1 103 ? -9.751 29.900 -38.620 1.00 42.44 103 GLU A N 1
ATOM 828 C CA . GLU A 1 103 ? -9.572 30.462 -37.279 1.00 42.44 103 GLU A CA 1
ATOM 829 C C . GLU A 1 103 ? -10.734 30.063 -36.349 1.00 42.44 103 GLU A C 1
ATOM 831 O O . GLU A 1 103 ? -11.879 29.984 -36.795 1.00 42.44 103 GLU A O 1
ATOM 836 N N . ASN A 1 104 ? -10.453 29.894 -35.048 1.00 40.56 104 ASN A N 1
ATOM 837 C CA . ASN A 1 104 ? -10.984 30.716 -33.934 1.00 40.56 104 ASN A CA 1
ATOM 838 C C . ASN A 1 104 ? -10.668 30.031 -32.585 1.00 40.56 104 ASN A C 1
ATOM 840 O O . ASN A 1 104 ? -11.109 28.916 -32.339 1.00 40.56 104 ASN A O 1
ATOM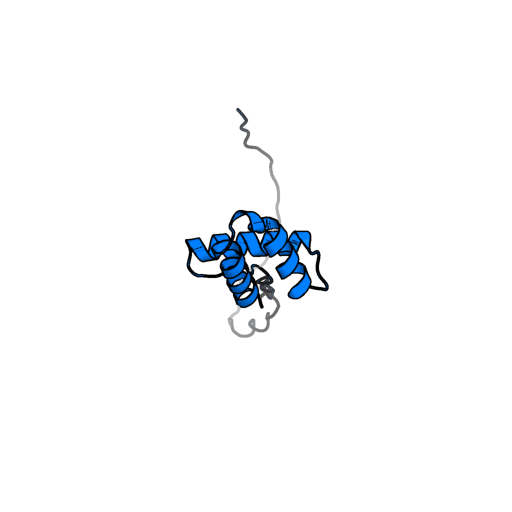 844 N N . ARG A 1 105 ? -9.693 30.515 -31.801 1.00 44.91 105 ARG A N 1
ATOM 845 C CA . ARG A 1 105 ? -9.703 31.623 -30.809 1.00 44.91 105 ARG A CA 1
ATOM 846 C C . ARG A 1 105 ? -10.367 31.284 -29.458 1.00 44.91 105 ARG A C 1
ATOM 848 O O . ARG A 1 105 ? -11.579 31.174 -29.361 1.00 44.91 105 ARG A O 1
ATOM 855 N N . PHE A 1 106 ? -9.487 31.152 -28.457 1.00 39.72 106 PHE A N 1
ATOM 856 C CA . PHE A 1 106 ? -9.516 31.674 -27.080 1.00 39.72 106 PHE A CA 1
ATOM 857 C C . PHE A 1 106 ? -10.828 32.211 -26.497 1.00 39.72 106 PHE A C 1
ATOM 859 O O . PHE A 1 106 ? -11.449 33.093 -27.088 1.00 39.72 106 PHE A O 1
ATOM 866 N N . ILE A 1 107 ? -11.048 31.868 -25.221 1.00 57.62 107 ILE A N 1
ATOM 867 C CA . ILE A 1 107 ? -10.998 32.858 -24.128 1.00 57.62 107 ILE A CA 1
ATOM 868 C C . ILE A 1 107 ? -10.097 32.294 -23.029 1.00 57.62 107 ILE A C 1
ATOM 870 O O . ILE A 1 107 ? -10.265 31.095 -22.713 1.00 57.62 107 ILE A O 1
#

=== Feature glossary ===
The record interleaves many kinds of information about one protein. Here is each kind framed as the question it answers.

Q: What are the backbone torsion angles?
A: φ (phi) and ψ (psi) are the two rotatable backbone dihedrals per residue: φ is the C(i-1)–N–Cα–C torsion, ψ is the N–Cα–C–N(i+1) torsion, both in degrees on (−180°, 180°]. α-helical residues cluster near (−60°, −45°); β-strand residues near (−120°, +130°). A Ramachandran plot is simply a scatter of (φ, ψ) for every residue.

Q: What is the amino-acid chain?
A: This is the polypeptide sequence — one letter per residue, N-terminus first. Length r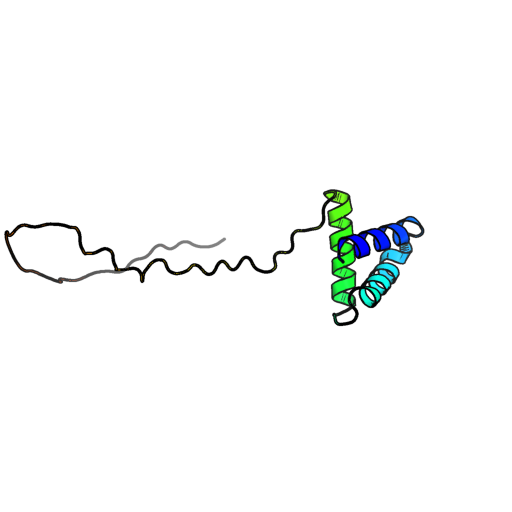anges from a few dozen residues for small domains to over a thousand for large multi-domain proteins.

Q: How mobile is each atom in the crystal?
A: For experimental (PDB) structures, the B-factor (temperature factor) quantifies the positional spread of each atom in the crystal — a combination of thermal vibration and static disorder — in units of Å². High B-factors mark flexible loops or poorly resolved regions; low B-factors mark the rigid, well-ordered core.

Q: Are the domains correctly placed relative to each other?
A: Predicted Aligned Error (PAE) is an AlphaFold confidence matrix: entry (i, j) is the expected error in the position of residue j, in ångströms, when the prediction is superimposed on the true structure at residue i. Low PAE within a block of residues means that block is internally rigid and well-predicted; high PAE between two blocks means their relative placement is uncertain even if each block individually is confident.

Q: How confident is the AlphaFold model at each residue?
A: pLDDT is the predicted lDDT-Cα score: AlphaFold's confidence that the local environment of each residue (all inter-atomic distances within 15 Å) is correctly placed. It is a per-residue number between 0 and 100, with higher meaning more reliable.

Q: What family and function is it annotated with?
A: Functional annotations link the protein to curated databases. InterPro entries identify conserved domains and families by matching the sequence against member-database signatures (Pfam, PROSITE, CDD, …). Gene Ontology (GO) terms describe molecular function, biological process, and cellular component in a controlled vocabulary. CATH places the structure in a hierarchical fold classification (Class/Architecture/Topology/Homologous-superfamily). The organism is the source species.

Q: How big and how compact is the whole molecule?
A: Three whole-structure scalars: the radius of gyration (RMS distance of Cα from centroid, in Å), the count of Cα–Cα contacts (pairs closer than 8 Å and separated by more than four residues in sequence — i.e. tertiary, not local, contacts), and the bounding-box dimensions. Together they distinguish compact globular folds from extended fibres or disordered chains.

Q: What known structures does this most resemble?
A: The Foldseek neighbor list gives the closest experimentally determined structures in the PDB, ranked by structural alignment. TM-score near 1 means near-identical fold; near 0.3 means only rough topology match. This is how one finds what a novel AlphaFold prediction most resembles in the solved-structure universe.

Q: Which residues are buried vs exposed?
A: SASA measures how much of the protein is reachable by solvent. It is computed by rolling a water-sized probe over the atomic surface and summing the exposed area (Å²). Per-residue SASA distinguishes core (buried, low SASA) from surface (exposed, high SASA) residues; total SASA is a whole-molecule size measure.

Q: Which residues are in helices, strands, or loops?
A: Eight-state secondary structure (DSSP): H is the canonical α-helix, G the tighter 3₁₀-helix, I the wider π-helix; E/B are β-structure, T and S are turns and bends, and '-' is everything else. DSSP derives these from the pattern of main-chain N–H···O=C hydrogen bonds, not from the sequence.

Q: Where is each backbone atom in 3D?
A: Structure coordinates are given as an mmCIF _atom_site loop: one row per atom with element, residue name, chain id, sequence number, and x/y/z position in Å. Only the four main-chain atoms per residue are included here; side chains are omitted to keep the record compact.

Q: What if only a Cα trace is available?
A: Three-state secondary structure (P-SEA) collapses the eight DSSP classes into helix (a), strand (b), and coil (c). P-SEA assigns these from Cα geometry alone — distances and angles — without requiring backbone oxygens, so it works on any Cα trace.

Q: What do the rendered images show?
A: The six renders are orthographic views along the three Cartesian axes in both directions. Representation (cartoon, sticks, or surface) and color scheme (sequence-rainbow or by-chain) vary across proteins so the training set covers all the common visualization conventions.

Q: What does the local fold look like, residue by residue?
A: Foldseek's 3Di representation compresses backbone geometry into a per-residue letter drawn from a learned twenty-state alphabet. It captures the tertiary interaction pattern around each residue — which residues are packed against it in space, regardless of where they are in sequence.

Q: What do the diagnostic plots show?
A: The contact map is a binary N×N matrix image: pixel (i, j) is dark where Cα_i and Cα_j are within 8 Å and |i−j|>4. Because the |i−j|>4 filter removes local helical contacts, off-diagonal stripes parallel to the main diagonal indicate parallel β-sheets; stripes perpendicular to it indicate antiparallel β-sheets. The Ramachandran plot scatters every residue's (φ, ψ) pair against the sterically allowed regions. The PAE heatmap renders the predicted-aligned-error matrix.